Protein AF-A0A654UA47-F1 (afdb_monomer_lite)

Secondary structure (DSSP, 8-state):
---TTTT-SSPPPPTT---PPP--SEEEEEE--GGG--EEEEEETTEEEEEP-

pLDDT: mean 88.98, std 9.62, range [48.19, 97.19]

Sequence (53 aa):
MTRRFADQDQIPVPPGWGGYRIAPEIVEFWQGRENRMHNRIRVANGRLERLQP

Foldseek 3Di:
DDCPCVPPPDDDDDVPPDDDDDPDQKDWDWDDDPPRFIFIWMDHPNDIDTDGD

Radius of gyration: 22.95 Å; chains: 1; bounding box: 38×17×56 Å

Structure (mmCIF, N/CA/C/O backbone):
data_AF-A0A654UA47-F1
#
_entry.id   AF-A0A654UA47-F1
#
loop_
_atom_site.group_PDB
_atom_site.id
_atom_site.type_symbol
_atom_site.label_atom_id
_atom_site.label_alt_id
_atom_site.label_comp_id
_atom_site.label_asym_id
_atom_site.label_entity_id
_atom_site.label_seq_id
_atom_site.pdbx_PDB_ins_code
_atom_site.Cartn_x
_atom_site.Cartn_y
_atom_site.Cartn_z
_atom_site.occupancy
_atom_site.B_iso_or_equiv
_atom_site.auth_seq_id
_atom_site.auth_comp_id
_atom_site.auth_asym_id
_atom_site.auth_atom_id
_atom_site.pdbx_PDB_model_num
ATOM 1 N N . MET A 1 1 ? 1.426 -4.394 38.407 1.00 48.19 1 MET A N 1
ATOM 2 C CA . MET A 1 1 ? 0.508 -4.852 37.341 1.00 48.19 1 MET A CA 1
ATOM 3 C C . MET A 1 1 ? -0.699 -3.921 37.331 1.00 48.19 1 MET A C 1
ATOM 5 O O . MET A 1 1 ? -1.327 -3.757 38.370 1.00 48.19 1 MET A O 1
ATOM 9 N N . THR A 1 2 ? -0.949 -3.203 36.238 1.00 57.16 2 THR A N 1
ATOM 10 C CA . THR A 1 2 ? -1.936 -2.109 36.173 1.00 57.16 2 THR A CA 1
ATOM 11 C C . THR A 1 2 ? -3.354 -2.667 35.977 1.00 57.16 2 THR A C 1
ATOM 13 O O . THR A 1 2 ? -3.652 -3.230 34.933 1.00 57.16 2 THR A O 1
ATOM 16 N N . ARG A 1 3 ? -4.239 -2.500 36.974 1.00 78.19 3 ARG A N 1
ATOM 17 C CA . ARG A 1 3 ? -5.625 -3.035 37.030 1.00 78.19 3 ARG A CA 1
ATOM 18 C C . ARG A 1 3 ? -6.666 -2.306 36.158 1.00 78.19 3 ARG A C 1
ATOM 20 O O . ARG A 1 3 ? -7.858 -2.517 36.324 1.00 78.19 3 ARG A O 1
ATOM 27 N N . ARG A 1 4 ? -6.246 -1.424 35.250 1.00 73.75 4 ARG A N 1
ATOM 28 C CA . ARG A 1 4 ? -7.103 -0.368 34.673 1.00 73.75 4 ARG A CA 1
ATOM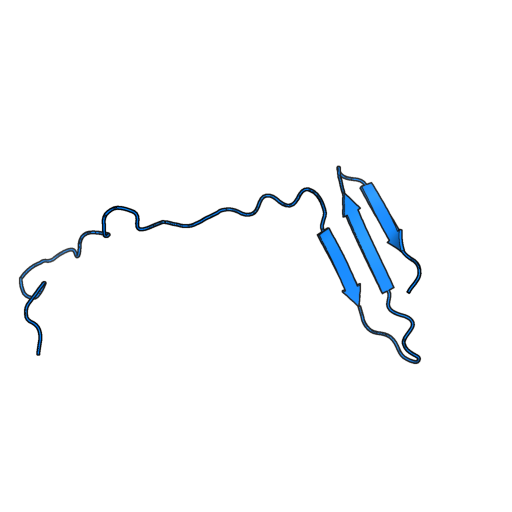 29 C C . ARG A 1 4 ? -8.360 -0.863 33.928 1.00 73.75 4 ARG A C 1
ATOM 31 O O . ARG A 1 4 ? -9.298 -0.087 33.807 1.00 73.75 4 ARG A O 1
ATOM 38 N N . PHE A 1 5 ? -8.389 -2.120 33.481 1.00 81.81 5 PHE A N 1
ATOM 39 C CA . PHE A 1 5 ? -9.511 -2.730 32.750 1.00 81.81 5 PHE A CA 1
ATOM 40 C C . PHE A 1 5 ? -9.862 -4.144 33.250 1.00 81.81 5 PHE A C 1
ATOM 42 O O . PHE A 1 5 ? -10.437 -4.927 32.508 1.00 81.81 5 PHE A O 1
ATOM 49 N N . ALA A 1 6 ? -9.468 -4.501 34.479 1.00 83.12 6 ALA A N 1
ATOM 50 C CA . ALA A 1 6 ? -9.570 -5.879 34.976 1.00 83.12 6 ALA A CA 1
ATOM 51 C C . ALA A 1 6 ? -11.015 -6.407 35.072 1.00 83.12 6 ALA A C 1
ATOM 53 O O . ALA A 1 6 ? -11.224 -7.600 34.887 1.00 83.12 6 ALA A O 1
ATOM 54 N N . ASP A 1 7 ? -11.980 -5.515 35.308 1.00 87.06 7 ASP A N 1
ATOM 55 C CA . ASP A 1 7 ? -13.402 -5.844 35.474 1.00 87.06 7 ASP A CA 1
ATOM 56 C C . ASP A 1 7 ? -14.258 -5.369 34.279 1.00 87.06 7 ASP A C 1
ATOM 58 O O . ASP A 1 7 ? -15.472 -5.216 34.397 1.00 87.06 7 ASP A O 1
ATOM 62 N N . GLN A 1 8 ? -13.631 -5.059 33.134 1.00 85.25 8 GLN A N 1
ATOM 63 C CA . GLN A 1 8 ? -14.339 -4.680 31.907 1.00 85.25 8 GLN A CA 1
ATOM 64 C C . GLN A 1 8 ? -14.346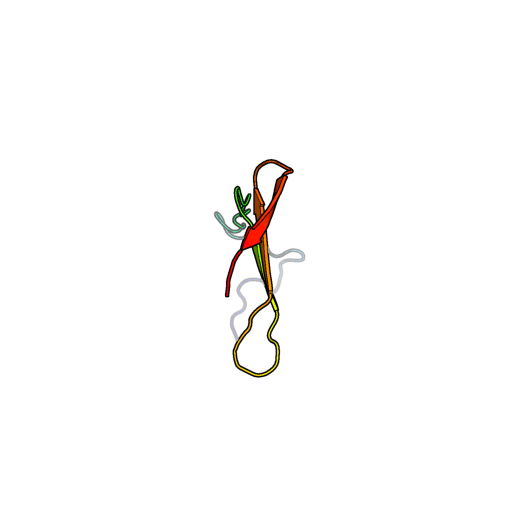 -5.831 30.903 1.00 85.25 8 GLN A C 1
ATOM 66 O O . GLN A 1 8 ? -13.301 -6.200 30.371 1.00 85.25 8 GLN A O 1
ATOM 71 N N . ASP A 1 9 ? -15.542 -6.315 30.564 1.00 83.94 9 ASP A N 1
ATOM 72 C CA . ASP A 1 9 ? -15.740 -7.322 29.511 1.00 83.94 9 ASP A CA 1
ATOM 73 C C . ASP A 1 9 ? -15.358 -6.800 28.115 1.00 83.94 9 ASP A C 1
ATOM 75 O O . ASP A 1 9 ? -15.028 -7.576 27.217 1.00 83.94 9 ASP A O 1
ATOM 79 N N . GLN A 1 10 ? -15.390 -5.475 27.916 1.00 84.69 10 GLN A N 1
ATOM 80 C CA . GLN A 1 10 ? -14.976 -4.818 26.677 1.00 84.69 10 GLN A CA 1
ATOM 81 C C . GLN A 1 10 ? -14.140 -3.571 26.960 1.00 84.69 10 GLN A C 1
ATOM 83 O O . GLN A 1 10 ? -14.557 -2.677 27.696 1.00 84.69 10 GLN A O 1
ATOM 88 N N . ILE A 1 11 ? -12.971 -3.495 26.322 1.00 88.62 11 ILE A N 1
ATOM 89 C CA . ILE A 1 11 ? -12.074 -2.341 26.415 1.00 88.62 11 ILE A CA 1
ATOM 90 C C . ILE A 1 11 ? -12.534 -1.282 25.405 1.00 88.62 11 ILE A C 1
ATOM 92 O O . ILE A 1 11 ? -12.565 -1.565 24.203 1.00 88.62 11 ILE A O 1
ATOM 96 N N . PRO A 1 12 ? -12.868 -0.058 25.847 1.00 87.56 12 PRO A N 1
ATOM 97 C CA . PRO A 1 12 ? -13.296 0.993 24.942 1.00 87.56 12 PRO A CA 1
ATOM 98 C C . PRO A 1 12 ? -12.131 1.467 24.073 1.00 87.56 12 PRO A C 1
ATOM 100 O O . PRO A 1 12 ? -11.000 1.645 24.531 1.00 87.56 12 PRO A O 1
ATOM 103 N N . VAL A 1 13 ? -12.433 1.728 22.807 1.00 90.75 13 VAL A N 1
ATOM 104 C CA . VAL A 1 13 ? -11.489 2.325 21.867 1.00 90.75 13 VAL A CA 1
ATOM 105 C C . VAL A 1 13 ? -11.233 3.790 22.274 1.00 90.75 13 VAL A C 1
ATOM 107 O O . VAL A 1 13 ? -12.201 4.524 22.495 1.00 90.75 13 VAL A O 1
ATOM 110 N N . PRO A 1 14 ? -9.967 4.244 22.402 1.00 93.19 14 PRO A N 1
ATOM 111 C CA . PRO A 1 14 ? -9.668 5.611 22.820 1.00 93.19 14 PRO A CA 1
ATOM 112 C C . PRO A 1 14 ? -10.279 6.677 21.893 1.00 93.19 14 PRO A C 1
ATOM 114 O O . PRO A 1 14 ? -10.327 6.473 20.676 1.00 93.19 14 PRO A O 1
ATOM 117 N N . PRO A 1 15 ? -10.672 7.852 22.422 1.00 90.50 15 PRO A N 1
ATOM 118 C CA . PRO A 1 15 ? -11.065 8.984 21.590 1.00 90.50 15 PRO A CA 1
ATOM 119 C C . PRO A 1 15 ? -9.945 9.350 20.607 1.00 90.50 15 PRO A C 1
ATOM 121 O O . PRO A 1 15 ? -8.802 9.558 21.011 1.00 90.50 15 PRO A O 1
ATOM 124 N N . GLY A 1 16 ? -10.270 9.406 19.314 1.00 89.75 16 GLY A N 1
ATOM 125 C CA . GLY A 1 16 ? -9.303 9.688 18.246 1.00 89.75 16 GLY A CA 1
ATOM 126 C C . GLY A 1 16 ? -8.529 8.470 17.732 1.00 89.75 16 GLY A C 1
ATOM 127 O O . GLY A 1 16 ? -7.706 8.618 16.831 1.00 89.75 16 GLY A O 1
ATOM 128 N N . TRP A 1 17 ? -8.789 7.268 18.253 1.00 94.69 17 TRP A N 1
ATOM 129 C CA . TRP A 1 17 ? -8.251 6.047 17.665 1.00 94.69 17 TRP A CA 1
ATOM 130 C C . TRP A 1 17 ? -8.940 5.777 16.326 1.00 94.69 17 TRP A C 1
ATOM 132 O O . TRP A 1 17 ? -10.166 5.732 16.220 1.00 94.69 17 TRP A O 1
ATOM 142 N N . GLY A 1 18 ? -8.135 5.621 15.290 1.00 94.62 18 GLY A N 1
ATOM 143 C CA . GLY A 1 18 ? -8.596 5.474 13.924 1.00 94.62 18 GLY A CA 1
ATOM 144 C C . GLY A 1 18 ? -7.402 5.334 12.997 1.00 94.62 18 GLY A C 1
ATOM 145 O O . GLY A 1 18 ? -6.289 5.040 13.431 1.00 94.62 18 GLY A O 1
ATOM 146 N N . GLY A 1 19 ? -7.627 5.560 11.712 1.00 95.44 19 GLY A N 1
ATOM 147 C CA . GLY A 1 19 ? -6.576 5.479 10.713 1.00 95.44 19 GLY A CA 1
ATOM 148 C C . GLY A 1 19 ? -6.811 6.448 9.571 1.00 95.44 19 GLY A C 1
ATOM 149 O O . GLY A 1 1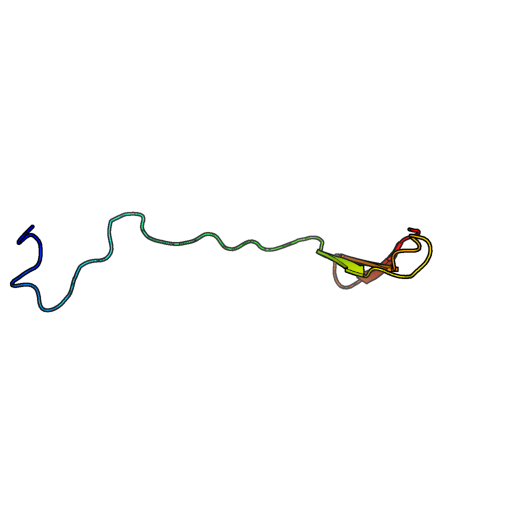9 ? -7.906 6.983 9.393 1.00 95.44 19 GLY A O 1
ATOM 150 N N . TYR A 1 20 ? -5.764 6.643 8.781 1.00 96.81 20 TYR A N 1
ATOM 151 C CA . TYR A 1 20 ? -5.816 7.434 7.562 1.00 96.81 20 TYR A CA 1
ATOM 152 C C . TYR A 1 20 ? -5.897 6.512 6.352 1.00 96.81 20 TYR A C 1
ATOM 154 O O . TYR A 1 20 ? -5.225 5.482 6.292 1.00 96.81 20 TYR A O 1
ATOM 162 N N . ARG A 1 21 ? -6.696 6.910 5.361 1.00 96.69 21 ARG A N 1
ATOM 163 C CA . ARG A 1 21 ? -6.712 6.274 4.045 1.00 96.69 21 ARG A CA 1
ATOM 164 C C . ARG A 1 21 ? -5.894 7.119 3.081 1.00 96.69 21 ARG A C 1
ATOM 166 O O . ARG A 1 21 ? -6.247 8.266 2.825 1.00 96.69 21 ARG A O 1
ATOM 173 N N . ILE A 1 22 ? -4.865 6.524 2.491 1.00 96.75 22 ILE A N 1
ATOM 174 C CA . ILE A 1 22 ? -4.174 7.116 1.346 1.00 96.75 22 ILE A CA 1
ATOM 175 C C . ILE A 1 22 ? -4.972 6.746 0.095 1.00 96.75 22 ILE A C 1
ATOM 177 O O . ILE A 1 22 ? -5.135 5.567 -0.212 1.00 96.75 22 ILE A O 1
ATOM 181 N N . ALA A 1 23 ? -5.501 7.752 -0.598 1.00 95.50 23 ALA A N 1
ATOM 182 C CA . ALA A 1 23 ? -6.125 7.607 -1.909 1.00 95.50 23 ALA A CA 1
ATOM 183 C C . ALA A 1 23 ? -5.123 8.118 -2.959 1.00 95.50 23 ALA A C 1
ATOM 185 O O . ALA A 1 23 ? -5.071 9.325 -3.188 1.00 95.50 23 ALA A O 1
ATOM 186 N N . PRO A 1 24 ? -4.257 7.251 -3.517 1.00 95.56 24 PRO A N 1
ATOM 187 C CA . PRO A 1 24 ? -3.188 7.706 -4.390 1.00 95.56 24 PRO A CA 1
ATOM 188 C C . PRO A 1 24 ? -3.751 8.195 -5.725 1.00 95.56 24 PRO A C 1
ATOM 190 O O . PRO A 1 24 ? -4.488 7.480 -6.401 1.00 95.56 24 PRO A O 1
ATOM 193 N N . GLU A 1 25 ? -3.345 9.393 -6.134 1.00 96.69 25 GLU A N 1
ATOM 194 C CA . GLU A 1 25 ? -3.585 9.896 -7.493 1.00 96.69 25 GLU A CA 1
ATOM 195 C C . GLU A 1 25 ? -2.636 9.237 -8.508 1.00 96.69 25 GLU A C 1
ATOM 197 O O . GLU A 1 25 ? -2.958 9.095 -9.690 1.00 96.69 25 GLU A O 1
ATOM 202 N N . ILE A 1 26 ? -1.453 8.826 -8.035 1.00 97.19 26 ILE A N 1
ATOM 203 C CA . ILE A 1 26 ? -0.379 8.246 -8.838 1.00 97.19 26 ILE A CA 1
ATOM 204 C C . ILE A 1 26 ? 0.263 7.093 -8.065 1.00 97.19 26 ILE A C 1
ATOM 206 O O . ILE A 1 26 ? 0.566 7.220 -6.879 1.00 97.19 26 ILE A O 1
ATOM 210 N N . VAL A 1 27 ? 0.517 5.987 -8.762 1.00 96.94 27 VAL A N 1
ATOM 211 C CA . VAL A 1 27 ? 1.306 4.854 -8.263 1.00 96.94 27 VAL A CA 1
ATOM 212 C C . VAL A 1 27 ? 2.419 4.556 -9.259 1.00 96.94 27 VAL A C 1
ATOM 214 O O . VAL A 1 27 ? 2.162 4.458 -10.457 1.00 96.94 27 VAL A O 1
ATOM 217 N N . GLU A 1 28 ? 3.650 4.392 -8.778 1.00 96.88 28 GLU A N 1
ATOM 218 C CA . GLU A 1 28 ? 4.779 3.971 -9.606 1.00 96.88 28 GLU A CA 1
ATOM 219 C C . GLU A 1 28 ? 5.338 2.631 -9.123 1.00 96.88 28 GLU A C 1
ATOM 221 O O . GLU A 1 28 ? 5.746 2.483 -7.972 1.00 96.88 28 GLU A O 1
ATOM 226 N N . PHE A 1 29 ? 5.361 1.652 -10.023 1.00 94.62 29 PHE A N 1
ATOM 227 C CA . PHE A 1 29 ? 5.952 0.343 -9.802 1.00 94.62 29 PHE A CA 1
ATOM 228 C C . PHE A 1 29 ? 7.384 0.338 -10.322 1.00 94.62 29 PHE A C 1
ATOM 230 O O . PHE A 1 29 ? 7.630 0.601 -11.502 1.00 94.62 29 PHE A O 1
ATOM 237 N N . TRP A 1 30 ? 8.311 -0.019 -9.438 1.00 94.75 30 TRP A N 1
ATOM 238 C CA . TRP A 1 30 ? 9.733 -0.129 -9.729 1.00 94.75 30 TRP A CA 1
ATOM 239 C C . TRP A 1 30 ? 10.153 -1.591 -9.653 1.00 94.75 30 TRP A C 1
ATOM 241 O O . TRP A 1 30 ? 10.011 -2.232 -8.614 1.00 94.75 30 TRP A O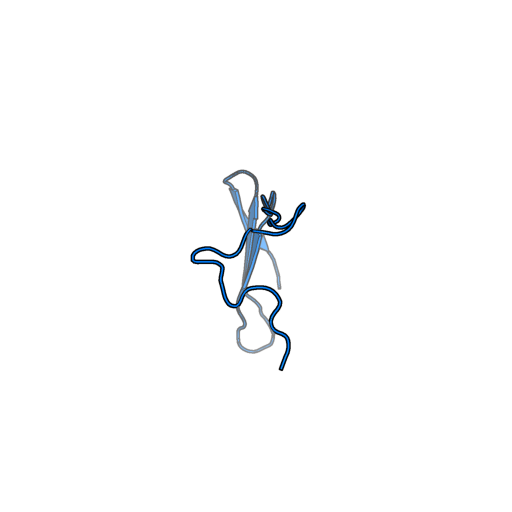 1
ATOM 251 N N . GLN A 1 31 ? 10.698 -2.120 -10.743 1.00 93.06 31 GLN A N 1
ATOM 252 C CA . GLN A 1 31 ? 11.249 -3.471 -10.780 1.00 93.06 31 GLN A CA 1
ATOM 253 C C . GLN A 1 31 ? 12.716 -3.425 -11.212 1.00 93.06 31 GLN A C 1
ATOM 255 O O . GLN A 1 31 ? 13.057 -2.888 -12.269 1.00 93.06 31 GLN A O 1
ATOM 260 N N . GLY A 1 32 ? 13.587 -4.006 -10.384 1.00 90.44 32 GLY A N 1
ATOM 261 C CA . GLY A 1 32 ? 1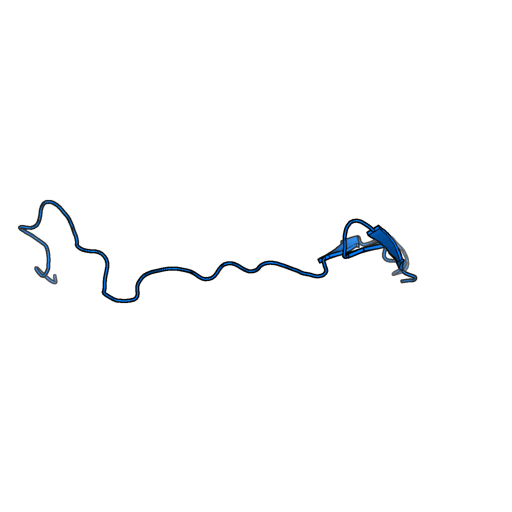5.008 -4.185 -10.681 1.00 90.44 32 GLY A CA 1
ATOM 262 C C . GLY A 1 32 ? 15.257 -5.089 -11.888 1.00 90.44 32 GLY A C 1
ATOM 263 O O . GLY A 1 32 ? 14.565 -6.088 -12.074 1.00 90.44 32 GLY A O 1
ATOM 264 N N . ARG A 1 33 ? 16.271 -4.747 -12.686 1.00 85.31 33 ARG A N 1
ATOM 265 C CA . ARG A 1 33 ? 16.886 -5.627 -13.691 1.00 85.31 33 ARG A CA 1
ATOM 266 C C . ARG A 1 33 ? 18.407 -5.526 -13.585 1.00 85.31 33 ARG A C 1
ATOM 268 O O . ARG A 1 33 ? 18.929 -4.627 -12.923 1.00 85.31 33 ARG A O 1
ATOM 275 N N . GLU A 1 34 ? 19.105 -6.433 -14.259 1.00 87.06 34 GLU A N 1
ATOM 276 C CA . GLU A 1 34 ? 20.557 -6.359 -14.430 1.00 87.06 34 GLU A CA 1
ATOM 277 C C . GLU A 1 34 ? 20.972 -5.015 -15.060 1.00 87.06 34 GLU A C 1
ATOM 279 O O . GLU A 1 34 ? 20.197 -4.364 -15.766 1.00 87.06 34 GLU A O 1
ATOM 284 N N . ASN A 1 35 ? 22.198 -4.573 -14.777 1.00 82.50 35 ASN A N 1
ATOM 285 C CA . ASN A 1 35 ? 22.780 -3.337 -15.317 1.00 82.50 35 ASN A CA 1
ATOM 286 C C . ASN A 1 35 ? 22.033 -2.029 -14.972 1.00 82.50 35 ASN A C 1
ATOM 288 O O . ASN A 1 35 ? 22.180 -1.041 -15.688 1.00 82.50 35 ASN A O 1
ATOM 292 N N . ARG A 1 36 ? 21.274 -1.982 -13.863 1.00 79.44 36 ARG A N 1
ATOM 293 C CA . ARG A 1 36 ? 20.530 -0.788 -13.383 1.00 79.44 36 ARG A CA 1
ATOM 294 C C . ARG A 1 36 ? 19.415 -0.301 -14.323 1.00 79.44 36 ARG A C 1
ATOM 296 O O . ARG A 1 36 ? 18.874 0.782 -14.122 1.00 79.44 36 ARG A O 1
ATOM 303 N N . MET A 1 37 ? 19.011 -1.101 -15.312 1.00 83.50 37 MET A N 1
ATOM 304 C CA . MET A 1 37 ? 17.889 -0.765 -16.197 1.00 83.50 37 MET A CA 1
ATOM 305 C C . MET A 1 37 ? 16.548 -1.139 -15.559 1.00 83.50 37 MET A C 1
ATOM 307 O O . MET A 1 37 ? 15.909 -2.126 -15.928 1.00 83.50 37 MET A O 1
ATOM 311 N N . HIS A 1 38 ? 16.120 -0.349 -14.578 1.00 88.50 38 HIS A N 1
ATOM 312 C CA . HIS A 1 38 ? 14.836 -0.530 -13.910 1.00 88.50 38 HIS A CA 1
ATOM 313 C C . HIS A 1 38 ? 13.651 -0.449 -14.884 1.00 88.50 38 HIS A C 1
ATOM 315 O O . HIS A 1 38 ? 13.556 0.434 -15.734 1.00 88.50 38 HIS A O 1
ATOM 321 N N . ASN A 1 39 ? 12.695 -1.363 -14.729 1.00 90.81 39 ASN A N 1
ATOM 322 C CA . ASN A 1 39 ? 11.371 -1.169 -15.301 1.00 90.81 39 ASN A CA 1
ATOM 323 C C . ASN A 1 39 ? 10.599 -0.235 -14.371 1.00 90.81 39 ASN A C 1
ATOM 325 O O . ASN A 1 39 ? 10.411 -0.552 -13.195 1.00 90.81 39 ASN A O 1
ATOM 329 N N . ARG A 1 40 ? 10.139 0.886 -14.917 1.00 94.94 40 ARG A N 1
ATOM 330 C CA . ARG A 1 40 ? 9.320 1.865 -14.211 1.00 94.94 40 ARG A CA 1
ATOM 331 C C . ARG A 1 40 ? 7.965 1.955 -14.892 1.00 94.94 40 ARG A C 1
ATOM 333 O O . ARG A 1 40 ? 7.897 2.241 -16.089 1.00 94.94 40 ARG A O 1
ATOM 340 N N . ILE A 1 41 ? 6.901 1.665 -14.155 1.00 96.00 41 ILE A N 1
ATOM 341 C CA . ILE A 1 41 ? 5.524 1.739 -14.652 1.00 96.00 41 ILE A CA 1
ATOM 342 C C . ILE A 1 41 ? 4.751 2.700 -13.763 1.00 96.00 41 ILE A C 1
ATOM 344 O O . ILE A 1 41 ? 4.572 2.435 -12.579 1.00 96.00 41 ILE A O 1
ATOM 348 N N . ARG A 1 42 ? 4.259 3.791 -14.340 1.00 96.81 42 ARG A N 1
ATOM 349 C CA . ARG A 1 42 ? 3.406 4.767 -13.670 1.00 96.81 42 ARG A CA 1
ATOM 350 C C . ARG A 1 42 ? 1.947 4.521 -14.038 1.00 96.81 42 ARG A C 1
ATOM 352 O O . ARG A 1 42 ? 1.614 4.398 -15.215 1.00 96.81 42 ARG A O 1
ATOM 359 N N . VAL A 1 43 ? 1.080 4.503 -13.031 1.00 96.94 43 VAL A N 1
ATOM 360 C CA . VAL A 1 43 ? -0.377 4.467 -13.173 1.00 96.94 43 VAL A CA 1
ATOM 361 C C . VAL A 1 43 ? -0.953 5.753 -12.596 1.00 96.94 43 VAL A C 1
ATOM 363 O O . VAL A 1 43 ? -0.723 6.067 -11.430 1.00 96.94 43 VAL A O 1
ATOM 366 N N . ALA A 1 44 ? -1.685 6.502 -13.415 1.00 96.44 44 ALA A N 1
ATOM 367 C CA . ALA A 1 44 ? -2.354 7.738 -13.016 1.00 96.44 44 ALA A CA 1
ATOM 368 C C . ALA A 1 44 ? -3.628 7.926 -13.843 1.00 96.44 44 ALA A C 1
ATOM 370 O O . ALA A 1 44 ? -3.598 7.746 -15.061 1.00 96.44 44 ALA A O 1
ATOM 371 N N . ASN A 1 45 ? -4.744 8.297 -13.209 1.00 93.38 45 ASN A N 1
ATOM 372 C CA . ASN A 1 45 ? -6.020 8.573 -13.892 1.00 93.38 45 ASN A CA 1
ATOM 373 C C . ASN A 1 45 ? -6.468 7.451 -14.858 1.00 93.38 45 ASN A C 1
ATOM 375 O O . ASN A 1 45 ? -6.902 7.719 -15.976 1.00 93.38 45 ASN A O 1
ATOM 379 N N . GLY A 1 46 ? -6.287 6.184 -14.467 1.00 90.56 46 GLY A N 1
ATOM 380 C CA . GLY A 1 46 ? -6.610 5.017 -15.303 1.00 90.56 46 GLY A CA 1
ATOM 381 C C . GLY A 1 46 ? -5.678 4.792 -16.503 1.00 90.56 46 GLY A C 1
ATOM 382 O O . GLY A 1 46 ? -5.907 3.878 -17.290 1.00 90.56 46 GLY A O 1
ATOM 383 N N . ARG A 1 47 ? -4.621 5.598 -16.655 1.00 93.88 47 ARG A N 1
ATOM 384 C CA . ARG A 1 47 ? -3.608 5.457 -17.707 1.00 93.88 47 ARG A CA 1
ATOM 385 C C . ARG A 1 47 ? -2.360 4.782 -17.161 1.00 93.88 47 ARG A C 1
ATOM 387 O O . ARG A 1 47 ? -1.968 5.026 -16.022 1.00 93.88 47 ARG A O 1
ATOM 394 N N . LEU A 1 48 ? -1.727 3.983 -18.015 1.00 95.69 48 LEU A N 1
ATOM 395 C CA . LEU A 1 48 ? -0.462 3.311 -17.748 1.00 95.69 48 LEU A CA 1
ATOM 396 C C . LEU A 1 48 ? 0.626 3.883 -18.662 1.00 95.69 48 LEU A C 1
ATOM 398 O O . LEU A 1 48 ? 0.432 3.990 -19.872 1.00 95.69 48 LEU A O 1
ATOM 402 N N . GLU A 1 49 ? 1.768 4.230 -18.079 1.00 96.69 49 GLU A N 1
ATOM 403 C CA . GLU A 1 49 ? 2.930 4.796 -18.764 1.00 96.69 49 GLU A CA 1
ATOM 404 C C . GLU A 1 49 ? 4.204 4.051 -18.340 1.00 96.69 49 GLU A C 1
ATOM 406 O O . GLU A 1 49 ? 4.435 3.827 -17.151 1.00 96.69 49 GLU A O 1
ATOM 411 N N . ARG A 1 50 ? 5.049 3.667 -19.306 1.00 93.31 50 ARG A N 1
ATOM 412 C CA . ARG A 1 50 ? 6.396 3.148 -19.030 1.00 93.31 50 ARG A CA 1
ATOM 413 C C . ARG A 1 50 ? 7.382 4.312 -19.034 1.00 93.31 50 ARG A C 1
ATOM 415 O O . ARG A 1 50 ? 7.488 5.011 -20.036 1.00 93.31 50 ARG A O 1
ATOM 422 N N . LEU A 1 51 ? 8.129 4.471 -17.947 1.00 90.69 51 LEU A N 1
ATOM 423 C CA . LEU A 1 51 ? 9.169 5.490 -17.816 1.00 90.69 51 LEU A CA 1
ATOM 424 C C . LEU A 1 51 ? 10.543 4.897 -18.151 1.00 90.69 51 LEU A C 1
ATOM 426 O O . LEU A 1 51 ? 10.764 3.688 -18.017 1.00 90.69 51 LEU A O 1
ATOM 430 N N . GLN A 1 52 ? 11.462 5.750 -18.604 1.00 82.81 52 GLN A N 1
ATOM 431 C CA . GLN A 1 52 ? 12.859 5.356 -18.778 1.00 82.81 52 GLN A CA 1
ATOM 432 C C . GLN A 1 52 ? 13.528 5.182 -17.398 1.00 82.81 52 GLN A C 1
ATOM 434 O O . GLN A 1 52 ? 13.203 5.952 -16.482 1.00 82.81 52 GLN A O 1
ATOM 439 N N . PRO A 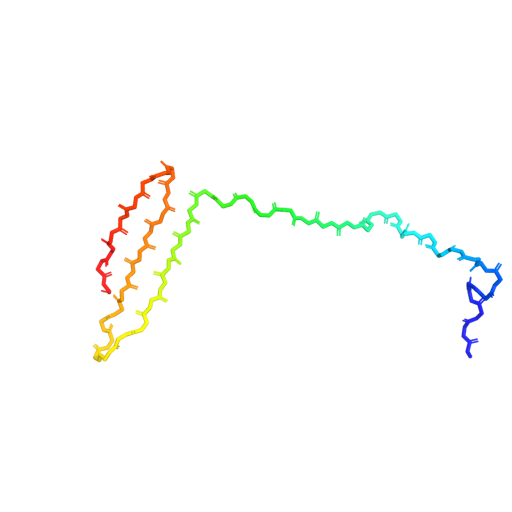1 53 ? 14.389 4.157 -17.225 1.00 70.62 53 PRO A N 1
ATOM 440 C CA . PRO A 1 53 ? 15.182 3.986 -16.012 1.00 70.62 53 PRO A CA 1
ATOM 441 C C . PRO A 1 53 ? 16.082 5.181 -15.714 1.00 70.62 53 PRO A C 1
ATOM 443 O O . PRO A 1 53 ? 16.599 5.786 -16.679 1.00 70.62 53 PRO A O 1
#

Organism: Mycobacterium tuberculosis (NCBI:txid1773)

InterPro domains:
  IPR000659 Pyridoxamine 5'-phosphate oxidase [PTHR10851] (2-44)
  IPR012349 FMN-binding split barrel [G3DSA:2.30.110.10] (1-53)
  IPR019576 Pyridoxine 5'-phosphate oxidase, dimerisation, C-terminal [PF10590] (17-53)
  IPR019740 Pyridoxamine 5'-phosphate oxidase, conserved site [PS01064] (27-40)